Protein AF-A0A960TIZ9-F1 (afdb_monomer_lite)

Radius of gyration: 15.8 Å; chains: 1; bounding box: 36×42×39 Å

Foldseek 3Di:
DEALQLVVLLPDDPPDDDDPVSVLSNVVVVVCVVVLNDADEPVRLCVNLPPDPDPVVSVVSNVVCVVHDHDDQDPVLLVQLVVLQVQCVVVVQHDDSVVSSCLSSCQVVVPAYEHPDCSVVSSVVRGVHHHDDGPVNVVVVVVD

pLDDT: mean 90.02, std 13.07, range [37.28, 98.75]

Structure (mmCIF, N/CA/C/O backbone):
data_AF-A0A960TIZ9-F1
#
_entry.id   AF-A0A960TIZ9-F1
#
loop_
_atom_site.group_PDB
_atom_site.id
_atom_site.type_symbol
_atom_site.label_atom_id
_atom_site.label_alt_id
_atom_site.label_comp_id
_atom_site.label_asym_id
_atom_site.label_entity_id
_atom_site.label_seq_id
_atom_site.pdbx_PDB_ins_code
_atom_site.Cartn_x
_atom_site.Cartn_y
_atom_site.Cartn_z
_atom_site.occupancy
_atom_site.B_iso_or_equiv
_atom_site.auth_seq_id
_atom_site.auth_comp_id
_atom_site.auth_asym_id
_atom_site.auth_atom_id
_atom_site.pdbx_PDB_model_num
ATOM 1 N N . MET A 1 1 ? -8.134 1.032 -3.733 1.00 92.94 1 MET A N 1
ATOM 2 C CA . MET A 1 1 ? -7.344 0.087 -2.913 1.00 92.94 1 MET A CA 1
ATOM 3 C C . MET A 1 1 ? -6.488 0.869 -1.942 1.00 92.94 1 MET A C 1
ATOM 5 O O . MET A 1 1 ? -5.849 1.816 -2.373 1.00 92.94 1 MET A O 1
ATOM 9 N N . VAL A 1 2 ? -6.507 0.521 -0.657 1.00 93.06 2 VAL A N 1
ATOM 10 C CA . VAL A 1 2 ? -5.837 1.307 0.392 1.00 93.06 2 VAL A CA 1
ATOM 11 C C . VAL A 1 2 ? -4.532 0.635 0.808 1.00 93.06 2 VAL A C 1
ATOM 13 O O . VAL A 1 2 ? -4.557 -0.515 1.244 1.00 93.06 2 VAL A O 1
ATOM 16 N N . ASP A 1 3 ? -3.426 1.363 0.680 1.00 93.12 3 ASP A N 1
ATOM 17 C CA . ASP A 1 3 ? -2.067 0.942 1.034 1.00 93.12 3 ASP A CA 1
ATOM 18 C C . ASP A 1 3 ? -1.794 0.991 2.558 1.00 93.12 3 ASP A C 1
ATOM 20 O O . 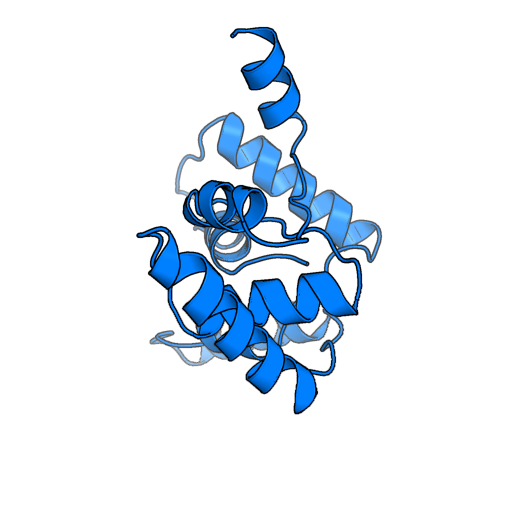ASP A 1 3 ? -2.483 1.689 3.313 1.00 93.12 3 ASP A O 1
ATOM 24 N N . THR A 1 4 ? -0.770 0.267 3.028 1.00 91.44 4 THR A N 1
ATOM 25 C CA . THR A 1 4 ? -0.369 0.196 4.442 1.00 91.44 4 THR A CA 1
ATOM 26 C C . THR A 1 4 ? -0.095 1.571 5.044 1.00 91.44 4 THR A C 1
ATOM 28 O O . THR A 1 4 ? -0.413 1.798 6.214 1.00 91.44 4 THR A O 1
ATOM 31 N N . SER A 1 5 ? 0.466 2.510 4.279 1.00 92.50 5 SER A N 1
ATOM 32 C CA . SER A 1 5 ? 0.798 3.849 4.782 1.00 92.50 5 SER A CA 1
ATOM 33 C C . SER A 1 5 ? -0.437 4.620 5.284 1.00 92.50 5 SER A C 1
ATOM 35 O O . SER A 1 5 ? -0.401 5.225 6.361 1.00 92.50 5 SER A O 1
ATOM 37 N N . VAL A 1 6 ? -1.564 4.530 4.570 1.00 93.44 6 VAL A N 1
ATOM 38 C CA . VAL A 1 6 ? -2.848 5.162 4.935 1.00 93.44 6 VAL A CA 1
ATOM 39 C C . VAL A 1 6 ? -3.498 4.459 6.131 1.00 93.44 6 VAL A C 1
ATOM 41 O O . VAL A 1 6 ? -3.999 5.115 7.053 1.00 93.44 6 VAL A O 1
ATOM 44 N N . TRP A 1 7 ? -3.448 3.125 6.166 1.00 92.25 7 TRP A N 1
ATOM 45 C CA . TRP A 1 7 ? -3.917 2.350 7.318 1.00 92.25 7 TRP A CA 1
ATOM 46 C C . TRP A 1 7 ? -3.119 2.672 8.579 1.00 92.25 7 TRP A C 1
ATOM 48 O O . TRP A 1 7 ? -3.702 2.929 9.631 1.00 92.25 7 TRP A O 1
ATOM 58 N N . SER A 1 8 ? -1.793 2.717 8.468 1.00 90.88 8 SER A N 1
ATOM 59 C CA . SER A 1 8 ? -0.887 3.028 9.573 1.00 90.88 8 SER A CA 1
ATOM 60 C C . SER A 1 8 ? -1.164 4.412 10.148 1.00 90.88 8 SER A C 1
ATOM 62 O O . SER A 1 8 ? -1.194 4.560 11.368 1.00 90.88 8 SER A O 1
ATOM 64 N N . LEU A 1 9 ? -1.437 5.407 9.293 1.00 91.00 9 LEU A N 1
ATOM 65 C CA . LEU A 1 9 ? -1.864 6.735 9.734 1.00 91.00 9 LEU A CA 1
ATOM 66 C C . LEU A 1 9 ? -3.158 6.663 10.558 1.00 91.00 9 LEU A C 1
ATOM 68 O O . LEU A 1 9 ? -3.235 7.221 11.651 1.00 91.00 9 LEU A O 1
ATOM 72 N N . SER A 1 10 ? -4.161 5.949 10.052 1.00 88.00 10 SER A N 1
ATOM 73 C CA . SER A 1 10 ? -5.493 5.876 10.666 1.00 88.00 10 SER A CA 1
ATOM 74 C C . SER A 1 10 ? -5.537 5.043 11.951 1.00 88.00 10 SER A C 1
ATOM 76 O O . SER A 1 10 ? -6.444 5.208 12.767 1.00 88.00 10 SER A O 1
ATOM 78 N N . LEU A 1 11 ? -4.555 4.159 12.145 1.00 86.12 11 LEU A N 1
ATOM 79 C CA . LEU A 1 11 ? -4.394 3.319 13.333 1.00 86.12 11 LEU A CA 1
ATOM 80 C C . LEU A 1 11 ? -3.518 3.960 14.423 1.00 86.12 11 LEU A C 1
ATOM 82 O O . LEU A 1 11 ? -3.347 3.354 15.488 1.00 86.12 11 LEU A O 1
ATOM 86 N N . ARG A 1 12 ? -2.975 5.167 14.193 1.00 83.88 12 ARG A N 1
ATOM 87 C CA . ARG A 1 12 ? -2.209 5.907 15.207 1.00 83.88 12 ARG A CA 1
ATOM 88 C C . ARG A 1 12 ? -3.030 6.139 16.472 1.00 83.88 12 ARG A C 1
ATOM 90 O O . ARG A 1 12 ? -4.262 6.191 16.468 1.00 83.88 12 ARG A O 1
ATOM 97 N N . ARG A 1 13 ? -2.327 6.246 17.600 1.00 74.81 13 ARG A N 1
ATOM 98 C CA . ARG A 1 13 ? -2.963 6.396 18.914 1.00 74.81 13 ARG A CA 1
ATOM 99 C C . ARG A 1 13 ? -3.689 7.733 18.996 1.00 74.81 13 ARG A C 1
ATOM 101 O O . ARG A 1 13 ? -3.170 8.751 18.568 1.00 74.81 13 ARG A O 1
ATOM 108 N N . THR A 1 14 ? -4.826 7.744 19.684 1.00 67.44 14 THR A N 1
ATOM 109 C CA . THR A 1 14 ? -5.686 8.924 19.874 1.00 67.44 14 THR A CA 1
ATOM 110 C C . THR A 1 14 ? -4.992 10.124 20.532 1.00 67.44 14 THR A C 1
ATOM 112 O O . THR A 1 14 ? -5.491 11.238 20.435 1.00 67.44 14 THR A O 1
ATOM 115 N N . ASN A 1 15 ? -3.859 9.908 21.207 1.00 67.44 15 ASN A N 1
ATOM 116 C CA . ASN A 1 15 ? -3.091 10.964 21.873 1.00 67.44 15 ASN A CA 1
ATOM 117 C C . ASN A 1 15 ? -2.015 11.591 20.969 1.00 67.44 15 ASN A C 1
ATOM 119 O O . ASN A 1 15 ? -1.393 12.577 21.364 1.00 67.44 15 ASN A O 1
ATOM 123 N N . GLU A 1 16 ? -1.757 11.022 19.791 1.00 78.62 16 GLU A N 1
ATOM 124 C CA . GLU A 1 16 ? -0.852 11.611 18.808 1.00 78.62 16 GLU A CA 1
ATOM 125 C C . GLU A 1 16 ? -1.604 12.694 18.033 1.00 78.62 16 GLU A C 1
ATOM 127 O O . GLU A 1 16 ? -2.649 12.437 17.439 1.00 78.62 16 GLU A O 1
ATOM 132 N N . LYS A 1 17 ? -1.084 13.926 18.065 1.00 83.06 17 LYS A N 1
ATOM 133 C CA . LYS A 1 17 ? -1.650 15.029 17.286 1.00 83.06 17 LYS A CA 1
ATOM 134 C C . LYS A 1 17 ? -1.331 14.806 15.815 1.00 83.06 17 LYS A C 1
ATOM 136 O O . LYS A 1 17 ? -0.172 14.899 15.417 1.00 83.06 17 LYS A O 1
ATOM 141 N N . LEU A 1 18 ? -2.365 14.534 15.039 1.00 84.94 18 LEU A N 1
ATOM 142 C CA . LEU A 1 18 ? -2.308 14.552 13.590 1.00 84.94 18 LEU A CA 1
ATOM 143 C C . LEU A 1 18 ? -2.336 16.010 13.091 1.00 84.94 18 LEU A C 1
ATOM 145 O O . LEU A 1 18 ? -2.834 16.929 13.750 1.00 84.94 18 LEU A O 1
ATOM 149 N N . SER A 1 19 ? -1.686 16.243 11.956 1.00 88.81 19 SER A N 1
ATOM 150 C CA . SER A 1 19 ? -1.777 17.507 11.229 1.00 88.81 19 SER A CA 1
ATOM 151 C C . SER A 1 19 ? -3.128 17.621 10.526 1.00 88.81 19 SER A C 1
ATOM 153 O O . SER A 1 19 ? -3.713 16.618 10.133 1.00 88.81 19 SER A O 1
ATOM 155 N N . ALA A 1 20 ? -3.571 18.846 10.228 1.00 87.62 20 ALA A N 1
ATOM 156 C CA . ALA A 1 20 ? -4.811 19.067 9.477 1.00 87.62 20 ALA A CA 1
ATOM 157 C C . ALA A 1 20 ? -4.879 18.255 8.166 1.00 87.62 20 ALA A C 1
ATOM 159 O O . ALA A 1 20 ? -5.940 17.769 7.791 1.00 87.62 20 ALA A O 1
ATOM 160 N N . SER A 1 21 ? -3.743 18.055 7.485 1.00 87.44 21 SER A N 1
ATOM 161 C CA . SER A 1 21 ? -3.692 17.202 6.295 1.00 87.44 21 SER A CA 1
ATOM 162 C C . SER A 1 21 ? -3.895 15.716 6.586 1.00 87.44 21 SER A C 1
ATOM 164 O O . SER A 1 21 ? -4.548 15.034 5.802 1.00 87.44 21 SER A O 1
ATOM 166 N N . GLU A 1 22 ? -3.341 15.217 7.690 1.00 90.00 22 GLU A N 1
ATOM 167 C CA . GLU A 1 22 ? -3.505 13.827 8.121 1.00 90.00 22 GLU A CA 1
ATOM 168 C C . GLU A 1 22 ? -4.935 13.555 8.606 1.00 90.00 22 GLU A C 1
ATOM 170 O O . GLU A 1 22 ? -5.485 12.503 8.289 1.00 90.00 22 GLU A O 1
ATOM 175 N N . GLU A 1 23 ? -5.571 14.513 9.291 1.00 90.19 23 GLU A N 1
ATOM 176 C CA . GLU A 1 23 ? -6.998 14.446 9.634 1.00 90.19 23 GLU A CA 1
ATOM 177 C C . GLU A 1 23 ? -7.879 14.273 8.397 1.00 90.19 23 GLU A C 1
ATOM 179 O O . GLU A 1 23 ? -8.781 13.439 8.399 1.00 90.19 23 GLU A O 1
ATOM 184 N N . MET A 1 24 ? -7.604 15.026 7.328 1.00 89.81 24 MET A N 1
ATOM 185 C CA . MET A 1 24 ? -8.363 14.918 6.079 1.00 89.81 24 MET A CA 1
ATOM 186 C C . MET A 1 24 ? -8.177 13.548 5.421 1.00 89.81 24 MET A C 1
ATOM 188 O O . MET A 1 24 ? -9.160 12.931 5.033 1.00 89.81 24 MET A O 1
ATOM 192 N N . ILE A 1 25 ? -6.944 13.031 5.355 1.00 92.62 25 ILE A N 1
ATOM 193 C CA . ILE A 1 25 ? -6.668 11.681 4.827 1.00 92.62 25 ILE A CA 1
ATOM 194 C C . ILE A 1 25 ? -7.429 10.619 5.629 1.00 92.62 25 ILE A C 1
ATOM 196 O O . ILE A 1 25 ? -7.993 9.685 5.061 1.00 92.62 25 ILE A O 1
ATOM 200 N N . ARG A 1 26 ? -7.448 10.756 6.958 1.00 92.38 26 ARG A N 1
ATOM 201 C CA . ARG A 1 26 ? -8.185 9.850 7.837 1.00 92.38 26 ARG A CA 1
ATOM 202 C C . ARG A 1 26 ? -9.696 9.952 7.612 1.00 92.38 26 ARG A C 1
ATOM 204 O O . ARG A 1 26 ? -10.356 8.917 7.616 1.00 92.38 26 ARG A O 1
ATOM 211 N N . SER A 1 27 ? -10.230 11.160 7.427 1.00 92.00 27 SER A N 1
ATOM 212 C CA . SER A 1 27 ? -11.649 11.374 7.111 1.00 92.00 27 SER A CA 1
ATOM 213 C C . SER A 1 27 ? -12.024 10.705 5.793 1.00 92.00 27 SER A C 1
ATOM 215 O O . SER A 1 27 ? -12.944 9.901 5.771 1.00 92.00 27 SER A O 1
ATOM 217 N N . GLU A 1 28 ? -11.236 10.929 4.742 1.00 94.19 28 GLU A N 1
ATOM 218 C CA . GLU A 1 28 ? -11.414 10.294 3.431 1.00 94.19 28 GLU A CA 1
ATOM 219 C C . GLU A 1 28 ? -11.414 8.768 3.523 1.00 94.19 28 GLU A C 1
ATOM 221 O O . GLU A 1 28 ? -12.266 8.095 2.947 1.00 94.19 28 GLU A O 1
ATOM 226 N N . LEU A 1 29 ? -10.491 8.190 4.301 1.00 93.81 29 LEU A N 1
ATOM 227 C CA . LEU A 1 29 ? -10.511 6.751 4.533 1.00 93.81 29 LEU A CA 1
ATOM 228 C C . LEU A 1 29 ? -11.815 6.313 5.212 1.00 93.81 29 LEU A C 1
ATOM 230 O O . LEU A 1 29 ? -12.395 5.313 4.802 1.00 93.81 29 LEU A O 1
ATOM 234 N N . ILE A 1 30 ? -12.269 7.025 6.247 1.00 92.94 30 ILE A N 1
ATOM 235 C CA . ILE A 1 30 ? -13.526 6.709 6.941 1.00 92.94 30 ILE A CA 1
ATOM 236 C C . ILE A 1 30 ? -14.704 6.753 5.963 1.00 92.94 30 ILE A C 1
ATOM 238 O O . ILE A 1 30 ? -15.508 5.821 5.967 1.00 92.94 30 ILE A O 1
ATOM 242 N N . ASP A 1 31 ? -14.766 7.761 5.098 1.00 94.12 31 ASP A N 1
ATOM 243 C CA . ASP A 1 31 ? -15.828 7.906 4.103 1.00 94.12 31 ASP A CA 1
ATOM 244 C C . ASP A 1 31 ? -15.797 6.751 3.088 1.00 94.12 31 ASP A C 1
ATOM 246 O O . ASP A 1 31 ? -16.825 6.127 2.816 1.00 94.12 31 ASP A O 1
ATOM 250 N N . LEU A 1 32 ? -14.616 6.366 2.594 1.00 93.38 32 LEU A N 1
ATOM 251 C CA . LEU A 1 32 ? -14.459 5.200 1.717 1.00 93.38 32 LEU A CA 1
ATOM 252 C C . LEU A 1 32 ? -14.867 3.889 2.406 1.00 93.38 32 LEU A C 1
ATOM 254 O O . LEU A 1 32 ? -15.450 3.012 1.765 1.00 93.38 32 LEU A O 1
ATOM 258 N N . ILE A 1 33 ? -14.567 3.734 3.701 1.00 92.88 33 ILE A N 1
ATOM 259 C CA . ILE A 1 33 ? -14.986 2.567 4.490 1.00 92.88 33 ILE A CA 1
ATOM 260 C C . ILE A 1 33 ?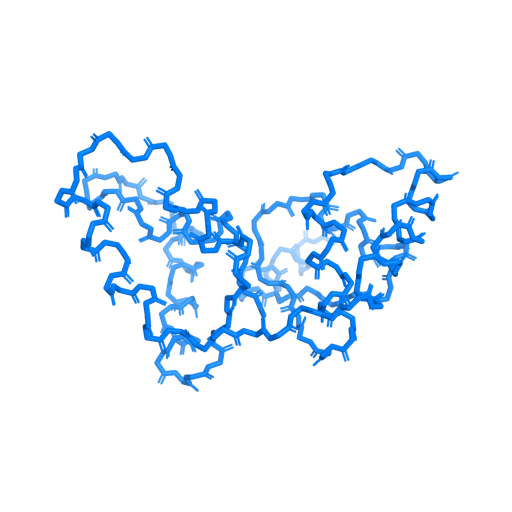 -16.514 2.534 4.605 1.00 92.88 33 ILE A C 1
ATOM 262 O O . ILE A 1 33 ? -17.117 1.496 4.349 1.00 92.88 33 ILE A O 1
ATOM 266 N N . GLN A 1 34 ? -17.144 3.657 4.960 1.00 93.38 34 GLN A N 1
ATOM 267 C CA . GLN A 1 34 ? -18.597 3.750 5.142 1.00 93.38 34 GLN A CA 1
ATOM 268 C C . GLN A 1 34 ? -19.376 3.496 3.848 1.00 93.38 34 GLN A C 1
ATOM 270 O O . GLN A 1 34 ? -20.467 2.932 3.891 1.00 93.38 34 GLN A O 1
ATOM 275 N N . ASN A 1 35 ? -18.798 3.860 2.702 1.00 93.00 35 ASN A N 1
ATOM 276 C CA . ASN A 1 35 ? -19.394 3.645 1.386 1.00 93.00 35 ASN A CA 1
ATOM 277 C C . ASN A 1 35 ? -19.034 2.285 0.752 1.00 93.00 35 ASN A C 1
ATOM 279 O O . ASN A 1 35 ? -19.362 2.054 -0.410 1.00 93.00 35 ASN A O 1
ATOM 283 N N . ASN A 1 36 ? -18.367 1.372 1.476 1.00 90.75 36 ASN A N 1
ATOM 284 C CA . ASN A 1 36 ? -17.875 0.083 0.957 1.00 90.75 36 ASN A CA 1
ATOM 285 C C . ASN A 1 36 ? -16.945 0.214 -0.272 1.00 90.75 36 ASN A C 1
ATOM 287 O O . ASN A 1 36 ? -16.891 -0.670 -1.126 1.00 90.75 36 ASN A O 1
ATOM 291 N N . GLN A 1 37 ? -16.199 1.316 -0.367 1.00 91.56 37 GLN A N 1
ATOM 292 C CA . GLN A 1 37 ? -15.250 1.600 -1.453 1.00 91.56 37 GLN A CA 1
ATOM 293 C C . GLN A 1 37 ? -13.789 1.341 -1.047 1.00 91.56 37 GLN A C 1
ATOM 295 O O . GLN A 1 37 ? -12.893 1.307 -1.895 1.00 91.56 37 GLN A O 1
ATOM 300 N N . ALA A 1 38 ? -13.531 1.126 0.245 1.00 92.38 38 ALA A N 1
ATOM 301 C CA . ALA A 1 38 ? -12.228 0.714 0.747 1.00 92.38 38 ALA A CA 1
ATOM 302 C C . ALA A 1 38 ? -12.023 -0.802 0.583 1.00 92.38 38 ALA A C 1
ATOM 304 O O . ALA A 1 38 ? -12.800 -1.616 1.078 1.00 92.38 38 ALA A O 1
ATOM 305 N N . VAL A 1 39 ? -10.922 -1.176 -0.069 1.00 92.44 39 VAL A N 1
ATOM 306 C CA . VAL A 1 39 ? -10.495 -2.569 -0.270 1.00 92.44 39 VAL A CA 1
ATOM 307 C C . VAL A 1 39 ? -9.050 -2.743 0.182 1.00 92.44 39 VAL A C 1
ATOM 309 O O . VAL A 1 39 ? -8.245 -1.810 0.054 1.00 92.44 39 VAL A O 1
ATOM 312 N N . ILE A 1 40 ? -8.727 -3.934 0.688 1.00 91.81 40 ILE A N 1
ATOM 313 C CA . ILE A 1 40 ? -7.408 -4.293 1.215 1.00 91.81 40 ILE A CA 1
ATOM 314 C C . ILE A 1 40 ? -6.905 -5.577 0.546 1.00 91.81 40 ILE A C 1
ATOM 316 O O . ILE A 1 40 ? -7.675 -6.503 0.303 1.00 91.81 40 ILE A O 1
ATOM 320 N N . LEU A 1 41 ? -5.605 -5.641 0.257 1.00 94.12 41 LEU A N 1
ATOM 321 C CA . LEU A 1 41 ? -4.967 -6.882 -0.181 1.00 94.12 41 LEU A CA 1
ATOM 322 C C . LEU A 1 41 ? -4.546 -7.727 1.015 1.00 94.12 41 LEU A C 1
ATOM 324 O O . LEU A 1 41 ? -4.146 -7.194 2.053 1.00 94.12 41 LEU A O 1
ATOM 328 N N . GLY A 1 42 ? -4.524 -9.047 0.829 1.00 93.88 42 GLY A N 1
ATOM 329 C CA . GLY A 1 42 ? -4.020 -9.978 1.839 1.00 93.88 42 GLY A CA 1
ATOM 330 C C . GLY A 1 42 ? -2.597 -9.642 2.304 1.00 93.88 42 GLY A C 1
ATOM 331 O O . GLY A 1 42 ? -2.321 -9.698 3.499 1.00 93.88 42 GLY A O 1
ATOM 332 N N . VAL A 1 43 ? -1.722 -9.191 1.395 1.00 93.56 43 VAL A N 1
ATOM 333 C CA . VAL A 1 43 ? -0.346 -8.772 1.728 1.00 93.56 43 VAL A CA 1
ATOM 334 C C . VAL A 1 43 ? -0.295 -7.521 2.614 1.00 93.56 43 VAL A C 1
ATOM 336 O O . VAL A 1 43 ? 0.478 -7.484 3.566 1.00 93.56 43 VAL A O 1
ATOM 339 N N . ILE A 1 44 ? -1.182 -6.546 2.389 1.00 93.94 44 ILE A N 1
ATOM 340 C CA . ILE A 1 44 ? -1.305 -5.332 3.219 1.00 93.94 44 ILE A CA 1
ATOM 341 C C . ILE A 1 44 ? -1.873 -5.702 4.594 1.00 93.94 44 ILE A C 1
ATOM 343 O O . ILE A 1 44 ? -1.378 -5.265 5.631 1.00 93.94 44 ILE A O 1
ATOM 347 N N . LYS A 1 45 ? -2.893 -6.571 4.624 1.00 93.62 45 LYS A N 1
ATOM 348 C CA . LYS A 1 45 ? -3.465 -7.106 5.868 1.00 93.62 45 LYS A CA 1
ATOM 349 C C . LYS A 1 45 ? -2.399 -7.847 6.687 1.00 93.62 45 LYS A C 1
ATOM 351 O O . LYS A 1 45 ? -2.326 -7.660 7.900 1.00 93.62 45 LYS A O 1
ATOM 356 N N . GLN A 1 46 ? -1.559 -8.651 6.034 1.00 94.31 46 GLN A N 1
ATOM 357 C CA . GLN A 1 46 ? -0.427 -9.329 6.663 1.00 94.31 46 GLN A CA 1
ATOM 358 C C . GLN A 1 46 ? 0.582 -8.327 7.233 1.00 94.31 46 GLN A C 1
ATOM 360 O O . GLN A 1 46 ? 0.987 -8.484 8.384 1.00 94.31 46 GLN A O 1
ATOM 365 N N . GLU A 1 47 ? 0.974 -7.305 6.471 1.00 94.19 47 GLU A N 1
ATOM 366 C CA . GLU A 1 47 ? 1.912 -6.270 6.922 1.00 94.19 47 GLU A CA 1
ATOM 367 C C . GLU A 1 47 ? 1.403 -5.545 8.176 1.00 94.19 47 GLU A C 1
ATOM 369 O O . GLU A 1 47 ? 2.110 -5.487 9.180 1.00 94.19 47 GLU A O 1
ATOM 374 N N . LEU A 1 48 ? 0.137 -5.111 8.176 1.00 93.81 48 LEU A N 1
ATOM 375 C CA . LEU A 1 48 ? -0.500 -4.447 9.322 1.00 93.81 48 LEU A CA 1
ATOM 376 C C . LEU A 1 48 ? -0.567 -5.317 10.580 1.00 93.81 48 LEU A C 1
ATOM 378 O O . LEU A 1 48 ? -0.512 -4.809 11.700 1.00 93.81 48 LEU A O 1
ATOM 382 N N . LEU A 1 49 ? -0.738 -6.627 10.407 1.00 94.88 49 LEU A N 1
ATOM 383 C CA . LEU A 1 49 ? -0.806 -7.586 11.509 1.00 94.88 49 LEU A CA 1
ATOM 384 C C . LEU A 1 49 ? 0.579 -8.054 11.977 1.00 94.88 49 LEU A C 1
ATOM 386 O O . LEU A 1 49 ? 0.697 -8.640 13.059 1.00 94.88 49 LEU A O 1
ATOM 390 N N . SER A 1 50 ? 1.621 -7.806 11.184 1.00 93.88 50 SER A N 1
ATOM 391 C CA . SER A 1 50 ? 2.991 -8.196 11.501 1.00 93.88 50 SER A CA 1
ATOM 392 C C . SER A 1 50 ? 3.607 -7.264 12.547 1.00 93.88 50 SER A C 1
ATOM 394 O O . SER A 1 50 ? 3.239 -6.103 12.687 1.00 93.88 50 SER A O 1
ATOM 396 N N . GLY A 1 51 ? 4.546 -7.782 13.342 1.00 90.81 51 GLY A N 1
ATOM 397 C CA . GLY A 1 51 ? 5.281 -6.983 14.334 1.00 90.81 51 GLY A CA 1
ATOM 398 C C . GLY A 1 51 ? 4.485 -6.582 15.585 1.00 90.81 51 GLY A C 1
ATOM 399 O O . GLY A 1 51 ? 5.045 -5.976 16.501 1.00 90.81 51 GLY A O 1
ATOM 400 N N . ILE A 1 52 ? 3.202 -6.947 15.687 1.00 92.38 52 ILE A N 1
ATOM 401 C CA . ILE A 1 52 ? 2.391 -6.667 16.876 1.00 92.38 52 ILE A CA 1
ATOM 402 C C . ILE A 1 52 ? 2.853 -7.542 18.046 1.00 92.38 52 ILE A C 1
ATOM 404 O O . ILE A 1 52 ? 2.659 -8.756 18.063 1.00 92.38 52 ILE A O 1
ATOM 408 N N . ARG A 1 53 ? 3.416 -6.903 19.079 1.00 93.38 53 ARG A N 1
ATOM 409 C CA . ARG A 1 53 ? 3.947 -7.587 20.271 1.00 93.38 53 ARG A CA 1
ATOM 410 C C . ARG A 1 53 ? 2.875 -8.292 21.103 1.00 93.38 53 ARG A C 1
ATOM 412 O O . ARG A 1 53 ? 3.134 -9.353 21.666 1.00 93.38 53 ARG A O 1
ATOM 419 N N . PHE A 1 54 ? 1.699 -7.682 21.253 1.00 95.12 54 PHE A N 1
ATOM 420 C CA . PHE A 1 54 ? 0.676 -8.163 22.180 1.00 95.12 54 PHE A CA 1
ATOM 421 C C . PHE A 1 54 ? -0.475 -8.854 21.447 1.00 95.12 54 PHE A C 1
ATOM 423 O O . PHE A 1 54 ? -1.162 -8.253 20.621 1.00 95.12 54 PHE A O 1
ATOM 430 N N . ARG A 1 55 ? -0.750 -10.110 21.817 1.00 94.94 55 ARG A N 1
ATOM 431 C CA . ARG A 1 55 ? -1.784 -10.946 21.180 1.00 94.94 55 ARG A CA 1
ATOM 432 C C . ARG A 1 55 ? -3.183 -10.319 21.200 1.00 94.94 55 ARG A C 1
ATOM 434 O O . ARG A 1 55 ? -3.939 -10.482 20.249 1.00 94.94 55 ARG A O 1
ATOM 441 N N . ASN A 1 56 ? -3.530 -9.583 22.255 1.00 95.88 56 ASN A N 1
ATOM 442 C CA . ASN A 1 56 ? -4.817 -8.889 22.349 1.00 95.88 56 ASN A CA 1
ATOM 443 C C . ASN A 1 56 ? -4.948 -7.739 21.331 1.00 95.88 56 ASN A C 1
ATOM 445 O O . ASN A 1 56 ? -6.037 -7.514 20.813 1.00 95.88 56 ASN A O 1
ATOM 449 N N . GLN A 1 57 ? -3.862 -7.022 21.029 1.00 93.19 57 GLN A N 1
ATOM 450 C CA . GLN A 1 57 ? -3.836 -5.983 19.998 1.00 93.19 57 GLN A CA 1
ATOM 451 C C . GLN A 1 57 ? -3.943 -6.606 18.606 1.00 93.19 57 GLN A C 1
ATOM 453 O O . GLN A 1 57 ? -4.732 -6.128 17.796 1.00 93.19 57 GLN A O 1
ATOM 458 N N . PHE A 1 58 ? -3.229 -7.713 18.374 1.00 95.81 58 PHE A N 1
ATOM 459 C CA . PHE A 1 58 ? -3.315 -8.478 17.129 1.00 95.81 58 PHE A CA 1
ATOM 460 C C . PHE A 1 58 ? -4.753 -8.924 16.858 1.00 95.81 58 PHE A C 1
ATOM 462 O O . PHE A 1 58 ? -5.289 -8.661 15.788 1.00 95.81 58 PHE A O 1
ATOM 469 N N . GLN A 1 59 ? -5.401 -9.544 17.848 1.00 97.00 59 GLN A N 1
ATOM 470 C CA . GLN A 1 59 ? -6.756 -10.068 17.689 1.00 97.00 59 GLN A CA 1
ATOM 471 C C . GLN A 1 59 ? -7.767 -8.947 17.407 1.00 97.00 59 GLN A C 1
ATOM 473 O O . GLN A 1 59 ? -8.553 -9.057 16.471 1.00 97.00 59 GLN A O 1
ATOM 478 N N . LYS A 1 60 ? -7.677 -7.828 18.140 1.00 94.56 60 LYS A N 1
ATOM 479 C CA . LYS A 1 60 ? -8.527 -6.651 17.906 1.00 94.56 60 LYS A CA 1
ATOM 480 C C . LYS A 1 60 ? -8.344 -6.059 16.510 1.00 94.56 60 LYS A C 1
ATOM 482 O O . LYS A 1 60 ? -9.322 -5.643 15.899 1.00 94.56 60 LYS A O 1
ATOM 487 N N . LEU A 1 61 ? -7.108 -5.970 16.012 1.00 93.94 61 LEU A N 1
ATOM 488 C CA . LEU A 1 61 ? -6.865 -5.455 14.664 1.00 93.94 61 LEU A CA 1
ATOM 489 C C . LEU A 1 61 ? -7.351 -6.445 13.602 1.00 93.94 61 LEU A C 1
ATOM 491 O O . LEU A 1 61 ? -8.018 -6.033 12.661 1.00 93.94 61 LEU A O 1
ATOM 495 N N . LYS A 1 62 ? -7.093 -7.743 13.785 1.00 95.31 62 LYS A N 1
ATOM 496 C CA . LYS A 1 62 ? -7.566 -8.804 12.889 1.00 95.31 62 LYS A CA 1
ATOM 497 C C . LYS A 1 62 ? -9.087 -8.771 12.724 1.00 95.31 62 LYS A C 1
ATOM 499 O O . LYS A 1 62 ? -9.563 -8.829 11.597 1.00 95.31 62 LYS A O 1
ATOM 504 N N . GLU A 1 63 ? -9.829 -8.631 13.821 1.00 94.94 63 GLU A N 1
ATOM 505 C CA . GLU A 1 63 ? -11.296 -8.512 13.810 1.00 94.94 63 GLU A CA 1
ATOM 506 C C . GLU A 1 63 ? -11.780 -7.251 13.085 1.00 94.94 63 GLU A C 1
ATOM 508 O O . GLU A 1 63 ? -12.761 -7.289 12.353 1.00 94.94 63 GLU A O 1
ATOM 513 N N . LYS A 1 64 ? -11.078 -6.122 13.228 1.00 91.81 64 LYS A N 1
ATOM 514 C CA . LYS A 1 64 ? -11.403 -4.912 12.457 1.00 91.81 64 LYS A CA 1
ATOM 515 C C . LYS A 1 64 ? -11.119 -5.089 10.968 1.00 91.81 64 LYS A C 1
ATOM 517 O O . LYS A 1 64 ? -11.890 -4.622 10.138 1.00 91.81 64 LYS A O 1
ATOM 522 N N . LEU A 1 65 ? -10.020 -5.758 10.625 1.00 92.06 65 LEU A N 1
ATOM 523 C CA . LEU A 1 65 ? -9.619 -5.958 9.235 1.00 92.06 65 LEU A CA 1
ATOM 524 C C . LEU A 1 65 ? -10.444 -7.038 8.517 1.00 92.06 65 LEU A C 1
ATOM 526 O O . LEU A 1 65 ? -10.449 -7.065 7.289 1.00 92.06 65 LEU A O 1
ATOM 530 N N . SER A 1 66 ? -11.152 -7.914 9.241 1.00 90.75 66 SER A N 1
ATOM 531 C CA . SER A 1 66 ? -12.012 -8.940 8.630 1.00 90.75 66 SER A CA 1
ATOM 532 C C . SER A 1 66 ? -13.284 -8.390 7.985 1.00 90.75 66 SER A C 1
ATOM 534 O O . SER A 1 66 ? -13.927 -9.116 7.239 1.00 90.75 66 SER A O 1
ATOM 536 N N . PHE A 1 67 ? -13.645 -7.130 8.246 1.00 89.44 67 PHE A N 1
ATOM 537 C CA . PHE A 1 67 ? -14.774 -6.477 7.574 1.00 89.44 67 PHE A CA 1
ATOM 538 C C . PHE A 1 67 ? -14.450 -6.036 6.142 1.00 89.44 67 PHE A C 1
ATOM 540 O O . PHE A 1 67 ? -15.367 -5.756 5.376 1.00 89.44 67 PHE A O 1
ATOM 547 N N . PHE A 1 68 ? -13.168 -5.981 5.768 1.00 88.50 68 PHE A N 1
ATOM 548 C CA . PHE A 1 68 ? -12.764 -5.635 4.410 1.00 88.50 68 PHE A CA 1
ATOM 549 C C . PHE A 1 68 ? -12.716 -6.879 3.526 1.00 88.50 68 PHE A C 1
ATOM 551 O O . PHE A 1 68 ? -12.145 -7.891 3.955 1.00 88.50 68 PHE A O 1
ATOM 558 N N . PRO A 1 69 ? -13.249 -6.801 2.293 1.00 78.31 69 PRO A N 1
ATOM 559 C CA . PRO A 1 69 ? -13.167 -7.904 1.351 1.00 78.31 69 PRO A CA 1
ATOM 560 C C . PRO A 1 69 ? -11.700 -8.209 1.040 1.00 78.31 69 PRO A C 1
ATOM 562 O O . PRO A 1 69 ? -10.908 -7.298 0.788 1.00 78.31 69 PRO A O 1
ATOM 565 N N . ASP A 1 70 ? -11.352 -9.494 1.057 1.00 76.44 70 ASP A N 1
ATOM 566 C CA . ASP A 1 70 ? -10.066 -9.964 0.560 1.00 76.44 70 ASP A CA 1
ATOM 567 C C . ASP A 1 70 ? -10.129 -10.008 -0.966 1.00 76.44 70 ASP A C 1
ATOM 569 O O . ASP A 1 70 ? -10.823 -10.842 -1.548 1.00 76.44 70 ASP A O 1
ATOM 573 N N . LEU A 1 71 ? -9.430 -9.077 -1.616 1.00 88.44 71 LEU A N 1
ATOM 574 C CA . LEU A 1 71 ? -9.259 -9.131 -3.062 1.00 88.44 71 LEU A CA 1
ATOM 575 C C . LEU A 1 71 ? -8.345 -10.302 -3.424 1.00 88.44 71 LEU A C 1
ATOM 577 O O . LEU A 1 71 ? -7.258 -10.458 -2.861 1.00 88.44 71 LEU A O 1
ATOM 581 N N . GLU A 1 72 ? -8.788 -11.101 -4.389 1.00 91.00 72 GLU A N 1
ATOM 582 C CA . GLU A 1 72 ? -8.017 -12.222 -4.905 1.00 91.00 72 GLU A CA 1
ATOM 583 C C . GLU A 1 72 ? -6.780 -11.718 -5.659 1.00 91.00 72 GLU A C 1
ATOM 585 O O . GLU A 1 72 ? -6.884 -10.868 -6.550 1.00 91.00 72 GLU A O 1
ATOM 590 N N . ILE A 1 73 ? -5.617 -12.257 -5.291 1.00 95.56 73 ILE A N 1
ATOM 591 C CA . ILE A 1 73 ? -4.347 -12.048 -5.987 1.00 95.56 73 ILE A CA 1
ATOM 592 C C . ILE A 1 73 ? -4.101 -13.285 -6.843 1.00 95.56 73 ILE A C 1
ATOM 594 O O . ILE A 1 73 ? -4.028 -14.397 -6.318 1.00 95.56 73 ILE A O 1
ATOM 598 N N . LEU A 1 74 ? -3.987 -13.085 -8.149 1.00 97.25 74 LEU A N 1
ATOM 599 C CA . LEU A 1 74 ? -3.823 -14.153 -9.126 1.00 97.25 74 LEU A CA 1
ATOM 600 C C . LEU A 1 74 ? -2.344 -14.384 -9.449 1.00 97.25 74 LEU A C 1
ATOM 602 O O . LEU A 1 74 ? -1.494 -13.536 -9.174 1.00 97.25 74 LEU A O 1
ATOM 606 N N . SER A 1 75 ? -2.026 -15.522 -10.071 1.00 97.81 75 SER A N 1
ATOM 607 C CA . SER A 1 75 ? -0.652 -15.814 -10.511 1.00 97.81 75 SER A CA 1
ATOM 608 C C . SER A 1 75 ? -0.141 -14.749 -11.487 1.00 97.81 75 SER A C 1
ATOM 610 O O . SER A 1 75 ? 1.000 -14.299 -11.374 1.00 97.81 75 SER A O 1
ATOM 612 N N . GLU A 1 76 ? -1.008 -14.280 -12.389 1.00 98.19 76 GLU A N 1
ATOM 613 C CA . GLU A 1 76 ? -0.680 -13.249 -13.374 1.00 98.19 76 GLU A CA 1
ATOM 614 C C . GLU A 1 76 ? -0.329 -11.910 -12.713 1.00 98.19 76 GLU A C 1
ATOM 616 O O . GLU A 1 76 ? 0.439 -11.129 -13.279 1.00 98.19 76 GLU A O 1
ATOM 621 N N . ASP A 1 77 ? -0.832 -11.638 -11.501 1.00 98.44 77 ASP A N 1
ATOM 622 C CA . ASP A 1 77 ? -0.487 -10.411 -10.785 1.00 98.44 77 ASP A CA 1
ATOM 623 C C . ASP A 1 77 ? 0.986 -10.399 -10.374 1.00 98.44 77 ASP A C 1
ATOM 625 O O . ASP A 1 77 ? 1.619 -9.342 -10.415 1.00 98.44 77 ASP A O 1
ATOM 629 N N . PHE A 1 78 ? 1.554 -11.552 -10.013 1.00 98.56 78 PHE A N 1
ATOM 630 C CA . PHE A 1 78 ? 2.967 -11.662 -9.647 1.00 98.56 78 PHE A CA 1
ATOM 631 C C . PHE A 1 78 ? 3.883 -11.499 -10.863 1.00 98.56 78 PHE A C 1
ATOM 633 O O . PHE A 1 78 ? 4.898 -10.806 -10.787 1.00 98.56 78 PHE A O 1
ATOM 640 N N . GLU A 1 79 ? 3.511 -12.090 -11.997 1.00 98.69 79 GLU A N 1
ATOM 641 C CA . GLU A 1 79 ? 4.247 -11.948 -13.258 1.00 98.69 79 GLU A CA 1
ATOM 642 C C . GLU A 1 79 ? 4.210 -10.496 -13.747 1.00 98.69 79 GLU A C 1
ATOM 644 O O . GLU A 1 79 ? 5.249 -9.892 -14.026 1.00 98.69 79 GLU A O 1
ATOM 649 N N . LYS A 1 80 ? 3.021 -9.882 -13.738 1.00 98.75 80 LYS A N 1
ATOM 650 C CA . LYS A 1 80 ? 2.840 -8.473 -14.092 1.00 98.75 80 LYS A CA 1
ATOM 651 C C . LYS A 1 80 ? 3.572 -7.535 -13.125 1.00 98.75 80 LYS A C 1
ATOM 653 O O . LYS A 1 80 ? 4.149 -6.542 -13.565 1.00 98.75 80 LYS A O 1
ATOM 658 N N . ALA A 1 81 ? 3.633 -7.861 -11.833 1.00 98.62 81 ALA A N 1
ATOM 659 C CA . ALA A 1 81 ? 4.441 -7.118 -10.866 1.00 98.62 81 ALA A CA 1
ATOM 660 C C . ALA A 1 81 ? 5.939 -7.168 -11.210 1.00 98.62 81 ALA A C 1
ATOM 662 O O . ALA A 1 81 ? 6.625 -6.148 -11.121 1.00 98.62 81 ALA A O 1
ATOM 663 N N . ALA A 1 82 ? 6.454 -8.317 -11.660 1.00 98.62 82 ALA A N 1
ATOM 664 C CA . ALA A 1 82 ? 7.838 -8.430 -12.121 1.00 98.62 82 ALA A CA 1
ATOM 665 C C . ALA A 1 82 ? 8.094 -7.602 -13.397 1.00 98.62 82 ALA A C 1
ATOM 667 O O . ALA A 1 82 ? 9.120 -6.924 -13.501 1.00 98.62 82 ALA A O 1
ATOM 668 N N . GLU A 1 83 ? 7.152 -7.583 -14.346 1.00 98.62 83 GLU A N 1
ATOM 669 C CA . GLU A 1 83 ? 7.223 -6.706 -15.525 1.00 98.62 83 GLU A CA 1
ATOM 670 C C . GLU A 1 83 ? 7.248 -5.219 -15.141 1.00 98.62 83 GLU A C 1
ATOM 672 O O . GLU A 1 83 ? 8.045 -4.440 -15.678 1.00 98.62 83 GLU A O 1
ATOM 677 N N . PHE A 1 84 ? 6.402 -4.821 -14.189 1.00 98.69 84 PHE A N 1
ATOM 678 C CA . PHE A 1 84 ? 6.348 -3.460 -13.663 1.00 98.69 84 PHE A CA 1
ATOM 679 C C . PHE A 1 84 ? 7.652 -3.072 -12.961 1.00 98.69 84 PHE A C 1
ATOM 681 O O . PHE A 1 84 ? 8.205 -2.009 -13.259 1.00 98.69 84 PHE A O 1
ATOM 688 N N . TYR A 1 85 ? 8.201 -3.957 -12.124 1.00 98.44 85 TYR A N 1
ATOM 689 C CA . TYR A 1 85 ? 9.511 -3.772 -11.497 1.00 98.44 85 TYR A CA 1
ATOM 690 C C . TYR A 1 85 ? 10.602 -3.527 -12.547 1.00 98.44 85 TYR A C 1
ATOM 692 O O . TYR A 1 85 ? 11.346 -2.549 -12.456 1.00 98.44 85 TYR A O 1
ATOM 700 N N . ASN A 1 86 ? 10.676 -4.376 -13.576 1.00 98.38 86 ASN A N 1
ATOM 701 C CA . ASN A 1 86 ? 11.681 -4.261 -14.635 1.00 98.38 86 ASN A CA 1
ATOM 702 C C . ASN A 1 86 ? 11.533 -2.951 -15.421 1.00 98.38 86 ASN A C 1
ATOM 704 O O . ASN A 1 86 ? 12.527 -2.271 -15.688 1.00 98.38 86 ASN A O 1
ATOM 708 N N . SER A 1 87 ? 10.295 -2.560 -15.733 1.00 98.31 87 SER A N 1
ATOM 709 C CA . SER A 1 87 ? 9.979 -1.315 -16.442 1.00 98.31 87 SER A CA 1
ATOM 710 C C . SER A 1 87 ? 10.388 -0.072 -15.647 1.00 98.31 87 SER A C 1
ATOM 712 O O . SER A 1 87 ? 10.965 0.866 -16.205 1.00 98.31 87 SER A O 1
ATOM 714 N N . CYS A 1 88 ? 10.131 -0.061 -14.337 1.00 98.19 88 CYS A N 1
ATOM 715 C CA . CYS A 1 88 ? 10.568 1.011 -13.447 1.00 98.19 88 CYS A CA 1
ATOM 716 C C . CYS A 1 88 ? 12.090 1.035 -13.294 1.00 98.19 88 CYS A C 1
ATOM 718 O O . CYS A 1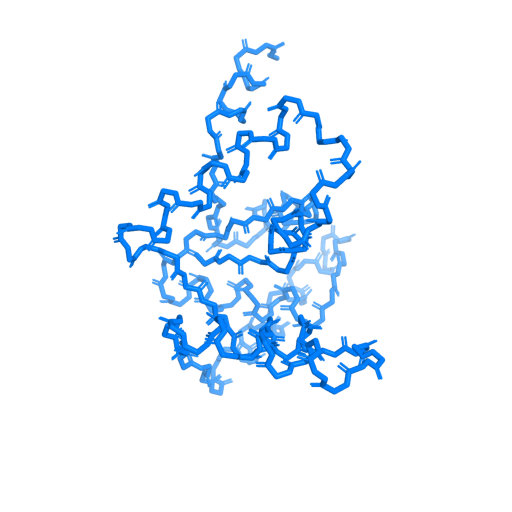 88 ? 12.706 2.095 -13.445 1.00 98.19 88 CYS A O 1
ATOM 720 N N . LYS A 1 89 ? 12.715 -0.127 -13.086 1.00 97.75 89 LYS A N 1
ATOM 721 C CA . LYS A 1 89 ? 14.163 -0.237 -12.894 1.00 97.75 89 LYS A CA 1
ATOM 722 C C . LYS A 1 89 ? 14.953 0.210 -14.118 1.00 97.75 89 LYS A C 1
ATOM 724 O O . LYS A 1 89 ? 15.954 0.906 -13.962 1.00 97.75 89 LYS A O 1
ATOM 729 N N . ALA A 1 90 ? 14.473 -0.094 -15.324 1.00 97.94 90 ALA A N 1
ATOM 730 C CA . ALA A 1 90 ? 15.061 0.394 -16.574 1.00 97.94 90 ALA A CA 1
ATOM 731 C C . ALA A 1 90 ? 15.083 1.933 -16.674 1.00 97.94 90 ALA A C 1
ATOM 733 O O . ALA A 1 90 ? 15.908 2.496 -17.389 1.00 97.94 90 ALA A O 1
ATOM 734 N N . LYS A 1 91 ? 14.205 2.622 -15.936 1.00 97.62 91 LYS A N 1
ATOM 735 C CA . LYS A 1 91 ? 14.134 4.088 -15.845 1.00 97.62 91 LYS A CA 1
ATOM 736 C C . LYS A 1 91 ? 14.740 4.642 -14.547 1.00 97.62 91 LYS A C 1
ATOM 738 O O . LYS A 1 91 ? 14.518 5.804 -14.220 1.00 97.62 91 LYS A O 1
ATOM 743 N N . GLY A 1 92 ? 15.486 3.824 -13.800 1.00 97.25 92 GLY A N 1
ATOM 744 C CA . GLY A 1 92 ? 16.139 4.223 -12.550 1.00 97.25 92 GLY A CA 1
ATOM 745 C C . GLY A 1 92 ? 15.200 4.366 -11.348 1.00 97.25 92 GLY A C 1
ATOM 746 O O . GLY A 1 92 ? 15.609 4.923 -10.334 1.00 97.25 92 GLY A O 1
ATOM 747 N N . VAL A 1 93 ? 13.959 3.876 -11.438 1.00 97.50 93 VAL A N 1
ATOM 748 C CA . VAL A 1 93 ? 12.985 3.885 -10.337 1.00 97.50 93 VAL A CA 1
ATOM 749 C C . VAL A 1 93 ? 12.953 2.504 -9.684 1.00 97.50 93 VAL A C 1
ATOM 751 O O . VAL A 1 93 ? 12.736 1.498 -10.356 1.00 97.50 93 VAL A O 1
ATOM 754 N N . THR A 1 94 ? 13.168 2.446 -8.372 1.00 94.12 94 THR A N 1
ATOM 755 C CA . THR A 1 94 ? 13.156 1.202 -7.587 1.00 94.12 94 THR A CA 1
ATOM 756 C C . THR A 1 94 ? 11.991 1.177 -6.601 1.00 94.12 94 THR A C 1
ATOM 758 O O . THR A 1 94 ? 11.452 2.221 -6.250 1.00 94.12 94 THR A O 1
ATOM 761 N N . GLY A 1 95 ? 11.617 -0.018 -6.153 1.00 95.00 95 GLY A N 1
ATOM 762 C CA . GLY A 1 95 ? 10.532 -0.260 -5.202 1.00 95.00 95 GLY A CA 1
ATOM 763 C C . GLY A 1 95 ? 10.602 -1.677 -4.646 1.00 95.00 95 GLY A C 1
ATOM 764 O O . GLY A 1 95 ? 11.430 -2.481 -5.097 1.00 95.00 95 GLY A O 1
ATOM 765 N N . THR A 1 96 ? 9.755 -1.985 -3.672 1.00 95.44 96 THR A N 1
ATOM 766 C CA . THR A 1 96 ? 9.646 -3.324 -3.088 1.00 95.44 96 THR A CA 1
ATOM 767 C C . THR A 1 96 ? 8.784 -4.243 -3.956 1.00 95.44 96 THR A C 1
ATOM 769 O O . THR A 1 96 ? 7.983 -3.795 -4.776 1.00 95.44 96 THR A O 1
ATOM 772 N N . SER A 1 97 ? 8.911 -5.560 -3.768 1.00 94.62 97 SER A N 1
ATOM 773 C CA . SER A 1 97 ? 8.043 -6.527 -4.456 1.00 94.62 97 SER A CA 1
ATOM 774 C C . SER A 1 97 ? 6.562 -6.332 -4.115 1.00 94.62 97 SER A C 1
ATOM 776 O O . SER A 1 97 ? 5.707 -6.604 -4.954 1.00 94.62 97 SER A O 1
ATOM 778 N N . ILE A 1 98 ? 6.257 -5.854 -2.902 1.00 94.88 98 ILE A N 1
ATOM 779 C CA . ILE A 1 98 ? 4.884 -5.574 -2.468 1.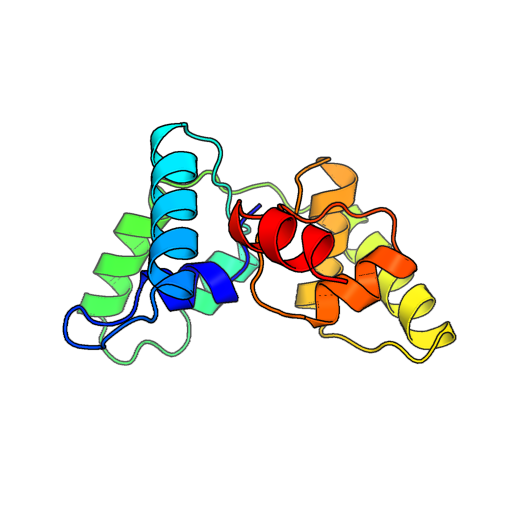00 94.88 98 ILE A CA 1
ATOM 780 C C . ILE A 1 98 ? 4.344 -4.351 -3.213 1.00 94.88 98 ILE A C 1
ATOM 782 O O . ILE A 1 98 ? 3.232 -4.426 -3.726 1.00 94.88 98 ILE A O 1
ATOM 786 N N . ASP A 1 99 ? 5.135 -3.287 -3.378 1.00 96.69 99 ASP A N 1
ATOM 787 C CA . ASP A 1 99 ? 4.709 -2.088 -4.118 1.00 96.69 99 ASP A CA 1
ATOM 788 C C . ASP A 1 99 ? 4.289 -2.430 -5.549 1.00 96.69 99 ASP A C 1
ATOM 790 O O . ASP A 1 99 ? 3.233 -2.007 -6.025 1.00 96.69 99 ASP A O 1
ATOM 794 N N . PHE A 1 100 ? 5.086 -3.251 -6.238 1.00 98.00 100 PHE A N 1
ATOM 795 C CA . PHE A 1 100 ? 4.764 -3.664 -7.601 1.00 98.00 100 PHE A CA 1
ATOM 796 C C . PHE A 1 100 ? 3.611 -4.666 -7.666 1.00 98.00 100 PHE A C 1
ATOM 798 O O . PHE A 1 100 ? 2.867 -4.652 -8.648 1.00 98.00 100 PHE A O 1
ATOM 805 N N . LEU A 1 101 ? 3.402 -5.477 -6.624 1.00 97.94 101 LEU A N 1
ATOM 806 C CA . LEU A 1 101 ? 2.210 -6.317 -6.508 1.00 97.94 101 LEU A CA 1
ATOM 807 C C . LEU A 1 101 ? 0.946 -5.469 -6.321 1.00 97.94 101 LEU A C 1
ATOM 809 O O . LEU A 1 101 ? -0.053 -5.710 -6.994 1.00 97.94 101 LEU A O 1
ATOM 813 N N . ILE A 1 102 ? 1.004 -4.428 -5.485 1.00 97.06 102 ILE A N 1
ATOM 814 C CA . ILE A 1 102 ? -0.067 -3.434 -5.346 1.00 97.06 102 ILE A CA 1
ATOM 815 C C . ILE A 1 102 ? -0.329 -2.776 -6.708 1.00 97.06 102 ILE A C 1
ATOM 817 O O . ILE A 1 102 ? -1.469 -2.740 -7.162 1.00 97.06 102 ILE A O 1
ATOM 821 N N . CYS A 1 103 ? 0.707 -2.309 -7.410 1.00 98.00 103 CYS A N 1
ATOM 822 C CA . CYS A 1 103 ? 0.550 -1.710 -8.740 1.00 98.00 103 CYS A CA 1
ATOM 823 C C . CYS A 1 103 ? -0.119 -2.671 -9.736 1.00 98.00 103 CYS A C 1
ATOM 825 O O . CYS A 1 103 ? -1.006 -2.269 -10.486 1.00 98.00 103 CYS A O 1
ATOM 827 N N . SER A 1 104 ? 0.291 -3.937 -9.730 1.00 98.38 104 SER A N 1
ATOM 828 C CA . SER A 1 104 ? -0.237 -4.983 -10.603 1.00 98.38 104 SER A CA 1
ATOM 829 C C . SER A 1 104 ? -1.728 -5.246 -10.367 1.00 98.38 104 SER A C 1
ATOM 831 O O . SER A 1 104 ? -2.535 -5.133 -11.293 1.00 98.38 104 SER A O 1
ATOM 833 N N . VAL A 1 105 ? -2.125 -5.468 -9.110 1.00 97.69 105 VAL A N 1
ATOM 834 C CA . VAL A 1 105 ? -3.531 -5.713 -8.757 1.00 97.69 105 VAL A CA 1
ATOM 835 C C . VAL A 1 105 ? -4.390 -4.464 -8.988 1.00 97.69 105 VAL A C 1
ATOM 837 O O . VAL A 1 105 ? -5.505 -4.567 -9.501 1.00 97.69 105 VAL A O 1
ATOM 840 N N . SER A 1 106 ? -3.863 -3.273 -8.668 1.00 96.81 106 SER A N 1
ATOM 841 C CA . SER A 1 106 ? -4.494 -1.980 -8.977 1.00 96.81 106 SER A CA 1
ATOM 842 C C . SER A 1 106 ? -4.810 -1.862 -10.464 1.00 96.81 106 SER A C 1
ATOM 844 O O . SER A 1 106 ? -5.937 -1.522 -10.827 1.00 96.81 106 SER A O 1
ATOM 846 N N . HIS A 1 107 ? -3.835 -2.195 -11.310 1.00 98.00 107 HIS A N 1
ATOM 847 C CA . HIS A 1 107 ? -3.979 -2.165 -12.755 1.00 98.00 107 HIS A CA 1
ATOM 848 C C . HIS A 1 107 ? -5.016 -3.182 -13.245 1.00 98.00 107 HIS A C 1
ATOM 850 O O . HIS A 1 107 ? -5.920 -2.816 -13.989 1.00 98.00 107 HIS A O 1
ATOM 856 N N . ARG A 1 108 ? -4.947 -4.446 -12.810 1.00 97.81 108 ARG A N 1
ATOM 857 C CA . ARG A 1 108 ? -5.893 -5.481 -13.257 1.00 97.81 108 ARG A CA 1
ATOM 858 C C . ARG A 1 108 ? -7.335 -5.151 -12.877 1.00 97.81 108 ARG A C 1
ATOM 860 O O . ARG A 1 108 ? -8.234 -5.298 -13.700 1.00 97.81 108 ARG A O 1
ATOM 867 N N . LEU A 1 109 ? -7.555 -4.717 -11.638 1.00 95.81 109 LEU A N 1
ATOM 868 C CA . LEU A 1 109 ? -8.895 -4.473 -11.106 1.00 95.81 109 LEU A CA 1
ATOM 869 C C . LEU A 1 109 ? -9.393 -3.037 -11.324 1.00 95.81 109 LEU A C 1
ATOM 871 O O . LEU A 1 109 ? -10.513 -2.731 -10.928 1.00 95.81 109 LEU A O 1
ATOM 875 N N . GLN A 1 110 ? -8.585 -2.162 -11.933 1.00 95.69 110 G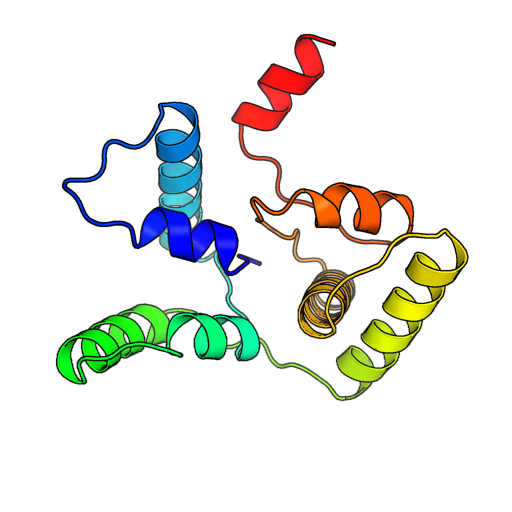LN A N 1
ATOM 876 C CA . GLN A 1 110 ? -8.909 -0.745 -12.152 1.00 95.69 110 GLN A CA 1
ATOM 877 C C . GLN A 1 110 ? -9.255 -0.003 -10.846 1.00 95.69 110 GLN A C 1
ATOM 879 O O . GLN A 1 110 ? -10.117 0.872 -10.810 1.00 95.69 110 GLN A O 1
ATOM 884 N N . TYR A 1 111 ? -8.581 -0.359 -9.748 1.00 94.56 111 TYR A N 1
ATOM 885 C CA . TYR A 1 111 ? -8.723 0.340 -8.471 1.00 94.56 111 TYR A CA 1
ATOM 886 C C . TYR A 1 111 ? -7.596 1.353 -8.304 1.00 94.56 111 TYR A C 1
ATOM 888 O O . TYR A 1 111 ? -6.441 0.930 -8.193 1.00 94.56 111 TYR A O 1
ATOM 896 N N . PRO A 1 112 ? -7.893 2.653 -8.141 1.00 96.50 112 PRO A N 1
ATOM 897 C CA . PRO A 1 112 ? -6.883 3.629 -7.762 1.00 96.50 112 PRO A CA 1
ATOM 898 C C . PRO A 1 112 ? -6.219 3.257 -6.429 1.00 96.50 112 PRO A C 1
ATOM 900 O O . PRO A 1 112 ? -6.885 2.775 -5.500 1.00 96.50 112 PRO A O 1
ATOM 903 N N . VAL A 1 113 ? -4.908 3.476 -6.320 1.00 96.75 113 VAL A N 1
ATOM 904 C CA . VAL A 1 113 ? -4.154 3.258 -5.079 1.00 96.75 113 VAL A CA 1
ATOM 905 C C . VAL A 1 113 ? -4.271 4.495 -4.194 1.00 96.75 113 VAL A C 1
ATOM 907 O O . VAL A 1 113 ? -3.878 5.590 -4.591 1.00 96.75 113 VAL A O 1
ATOM 910 N N . PHE A 1 114 ? -4.801 4.330 -2.985 1.00 96.00 114 PHE A N 1
ATOM 911 C CA . PHE A 1 114 ? -4.789 5.351 -1.946 1.00 96.00 114 PHE A CA 1
ATOM 912 C C . PHE A 1 114 ? -3.593 5.099 -1.027 1.00 96.00 114 PHE A C 1
ATOM 914 O O . PHE A 1 114 ? -3.598 4.146 -0.247 1.00 96.00 114 PHE A O 1
ATOM 921 N N . THR A 1 115 ? -2.560 5.930 -1.158 1.00 95.12 115 THR A N 1
ATOM 922 C CA . THR A 1 115 ? -1.273 5.791 -0.463 1.00 95.12 115 THR A CA 1
ATOM 923 C C . THR A 1 115 ? -0.716 7.159 -0.063 1.00 95.12 115 THR A C 1
ATOM 925 O O . THR A 1 115 ? -1.036 8.177 -0.677 1.00 95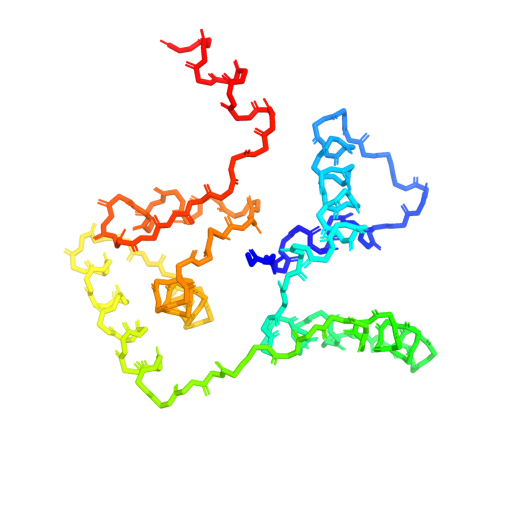.12 115 THR A O 1
ATOM 928 N N . LEU A 1 116 ? 0.118 7.179 0.977 1.00 93.31 116 LEU A N 1
ATOM 929 C CA . LEU A 1 116 ? 0.942 8.326 1.370 1.00 93.31 116 LEU A CA 1
ATOM 930 C C . LEU A 1 116 ? 2.402 8.166 0.938 1.00 93.31 116 LEU A C 1
ATOM 932 O O . LEU A 1 116 ? 3.205 9.080 1.149 1.00 93.31 116 LEU A O 1
ATOM 936 N N . ASP A 1 117 ? 2.744 7.021 0.349 1.00 93.06 117 ASP A N 1
ATOM 937 C CA . ASP A 1 117 ? 4.064 6.765 -0.191 1.00 93.06 117 ASP A CA 1
ATOM 938 C C . ASP A 1 117 ? 4.240 7.501 -1.527 1.00 93.06 117 ASP A C 1
ATOM 940 O O . ASP A 1 117 ? 3.498 7.326 -2.498 1.00 93.06 117 ASP A O 1
ATOM 944 N N . ARG A 1 118 ? 5.255 8.366 -1.564 1.00 91.69 118 ARG A N 1
ATOM 945 C CA . ARG A 1 118 ? 5.570 9.189 -2.733 1.00 91.69 118 ARG A CA 1
ATOM 946 C C . ARG A 1 118 ? 6.192 8.378 -3.860 1.00 91.69 118 ARG A C 1
ATOM 948 O O . ARG A 1 118 ? 6.230 8.879 -4.983 1.00 91.69 118 ARG A O 1
ATOM 955 N N . ASP A 1 119 ? 6.652 7.159 -3.613 1.00 94.75 119 ASP A N 1
ATOM 956 C CA . ASP A 1 119 ? 7.221 6.328 -4.665 1.00 94.75 119 ASP A CA 1
ATOM 957 C C . ASP A 1 119 ? 6.164 5.915 -5.697 1.00 94.75 119 ASP A C 1
ATOM 959 O O . ASP A 1 119 ? 6.463 5.883 -6.894 1.00 94.75 119 ASP A O 1
ATOM 963 N N . PHE A 1 120 ? 4.890 5.798 -5.304 1.00 96.12 120 PHE A N 1
ATOM 964 C CA . PHE A 1 120 ? 3.795 5.568 -6.251 1.00 96.12 120 PHE A CA 1
ATOM 965 C C . PHE A 1 120 ? 3.588 6.723 -7.246 1.00 96.12 120 PHE A C 1
ATOM 967 O O . PHE A 1 120 ? 3.148 6.495 -8.377 1.00 96.12 120 PHE A O 1
ATOM 974 N N . GLU A 1 121 ? 3.969 7.958 -6.899 1.00 95.75 121 GLU A N 1
ATOM 975 C CA . GLU A 1 121 ? 4.001 9.075 -7.858 1.00 95.75 121 GLU A CA 1
ATOM 976 C C . GLU A 1 121 ? 5.091 8.886 -8.922 1.00 95.75 121 GLU A C 1
ATOM 978 O O . GLU A 1 121 ? 4.961 9.378 -10.044 1.00 95.75 121 GLU A O 1
ATOM 983 N N . ASN A 1 122 ? 6.174 8.175 -8.601 1.00 96.62 122 ASN A N 1
ATOM 984 C CA . ASN A 1 122 ? 7.196 7.806 -9.576 1.00 96.62 122 ASN A CA 1
ATOM 985 C C . ASN A 1 122 ? 6.765 6.587 -10.394 1.00 96.62 122 ASN A C 1
ATOM 987 O O . ASN A 1 122 ? 6.968 6.583 -11.610 1.00 96.62 122 ASN A O 1
ATOM 991 N N . TYR A 1 123 ? 6.101 5.612 -9.769 1.00 98.00 123 TYR A N 1
ATOM 992 C CA . TYR A 1 123 ? 5.552 4.443 -10.455 1.00 98.00 123 TYR A CA 1
ATOM 993 C C . TYR A 1 123 ? 4.510 4.847 -11.501 1.00 98.00 123 TYR A C 1
ATOM 995 O O . TYR A 1 123 ? 4.645 4.458 -12.659 1.00 98.00 123 TYR A O 1
ATOM 1003 N N . ARG A 1 124 ? 3.546 5.720 -11.173 1.00 97.31 124 ARG A N 1
ATOM 1004 C CA . ARG A 1 124 ? 2.477 6.125 -12.112 1.00 97.31 124 ARG A CA 1
ATOM 1005 C C . ARG A 1 124 ? 2.954 6.884 -13.355 1.00 97.31 124 ARG A C 1
ATOM 1007 O O . ARG A 1 124 ? 2.225 6.996 -14.331 1.00 97.31 124 ARG A O 1
ATOM 1014 N N . LYS A 1 125 ? 4.165 7.454 -13.334 1.00 97.25 125 LYS A N 1
ATOM 1015 C CA . LYS A 1 125 ? 4.768 8.091 -14.525 1.00 97.25 125 LYS A CA 1
ATOM 1016 C C . LYS A 1 125 ? 5.217 7.056 -15.561 1.00 97.25 125 LYS A C 1
ATOM 1018 O O . LYS A 1 125 ? 5.513 7.411 -16.699 1.00 97.25 125 LYS A O 1
ATOM 1023 N N . ILE A 1 126 ? 5.357 5.802 -15.140 1.00 98.00 126 ILE A N 1
ATOM 1024 C CA . ILE A 1 126 ? 5.927 4.702 -15.919 1.00 98.00 126 ILE A CA 1
ATOM 1025 C C . ILE A 1 126 ? 4.881 3.612 -16.155 1.00 98.00 126 ILE A C 1
ATOM 1027 O O . ILE A 1 126 ? 4.866 3.024 -17.233 1.00 98.00 126 ILE A O 1
ATOM 1031 N N . LEU A 1 127 ? 4.042 3.351 -15.155 1.00 98.38 127 LEU A N 1
ATOM 1032 C CA . LEU A 1 127 ? 3.083 2.259 -15.109 1.00 98.38 127 LEU A CA 1
ATOM 1033 C C . LEU A 1 127 ? 1.647 2.765 -15.307 1.00 98.38 127 LEU A C 1
ATOM 1035 O O . LEU A 1 127 ? 1.328 3.872 -14.868 1.00 98.38 127 LEU A O 1
ATOM 1039 N N . PRO A 1 128 ? 0.762 1.943 -15.895 1.00 97.44 128 PRO A N 1
ATOM 1040 C CA . PRO A 1 128 ? -0.649 2.265 -16.105 1.00 97.44 128 PRO A CA 1
ATOM 1041 C C . PRO A 1 128 ? -1.477 2.068 -14.820 1.00 97.44 128 PRO A C 1
ATOM 1043 O O . PRO A 1 128 ? -2.382 1.234 -14.775 1.00 97.44 128 PRO A O 1
ATOM 1046 N N . ILE A 1 129 ? -1.138 2.814 -13.768 1.00 97.81 129 ILE A N 1
ATOM 1047 C CA . ILE A 1 129 ? -1.845 2.813 -12.480 1.00 97.81 129 ILE A CA 1
ATOM 1048 C C . ILE A 1 129 ? -2.451 4.186 -12.197 1.00 97.81 129 ILE A C 1
ATOM 1050 O O . ILE A 1 129 ? -1.899 5.220 -12.583 1.00 97.81 129 ILE A O 1
ATOM 1054 N N . GLU A 1 130 ? -3.550 4.197 -11.453 1.00 97.38 130 GLU A N 1
ATOM 1055 C CA . GLU A 1 130 ? -4.171 5.421 -10.956 1.00 97.38 130 GLU A CA 1
ATOM 1056 C C . GLU A 1 130 ? -3.896 5.597 -9.464 1.00 97.38 130 GLU A C 1
ATOM 1058 O O . GLU A 1 130 ? -3.830 4.625 -8.708 1.00 97.38 130 GLU A O 1
ATOM 1063 N N . LEU A 1 131 ? -3.758 6.850 -9.029 1.00 96.56 131 LEU A N 1
ATOM 1064 C CA . LEU A 1 131 ? -3.700 7.187 -7.610 1.00 96.56 131 LEU A CA 1
ATOM 1065 C C . LEU A 1 131 ? -4.996 7.858 -7.186 1.00 96.56 131 LEU A C 1
ATOM 1067 O O . LEU A 1 131 ? -5.480 8.760 -7.870 1.00 96.56 131 LEU A O 1
ATOM 1071 N N . TYR A 1 132 ? -5.520 7.443 -6.035 1.00 95.06 132 TYR A N 1
ATOM 1072 C CA . TYR A 1 132 ? -6.595 8.165 -5.373 1.00 95.06 132 TYR A CA 1
ATOM 1073 C C . TYR A 1 132 ? -6.026 9.474 -4.829 1.00 95.06 132 TYR A C 1
ATOM 1075 O O . TYR A 1 132 ? -5.150 9.473 -3.963 1.00 95.06 132 TYR A O 1
ATOM 1083 N N . LEU A 1 133 ? -6.508 10.588 -5.370 1.00 84.75 133 LEU A N 1
ATOM 1084 C CA . LEU A 1 133 ? -6.136 11.919 -4.919 1.00 84.75 133 LEU A CA 1
ATOM 1085 C C . LEU A 1 133 ? -7.136 12.361 -3.860 1.00 84.75 133 LEU A C 1
ATOM 1087 O O . LEU A 1 133 ? -8.302 12.585 -4.175 1.00 84.75 133 LEU A O 1
ATOM 1091 N N . SER A 1 134 ? -6.662 12.521 -2.627 1.00 71.69 134 SER A N 1
ATOM 1092 C CA . SER A 1 134 ? -7.464 13.170 -1.588 1.00 71.69 134 SER A CA 1
ATOM 1093 C C . SER A 1 134 ? -7.746 14.625 -1.982 1.00 71.69 134 SER A C 1
ATOM 1095 O O . SER A 1 134 ? -6.970 15.230 -2.733 1.00 71.69 134 SER A O 1
ATOM 1097 N N . GLU A 1 135 ? -8.798 15.246 -1.442 1.00 63.72 135 GLU A N 1
ATOM 1098 C CA . GLU A 1 135 ? -9.105 16.665 -1.703 1.00 63.72 135 GLU A CA 1
ATOM 1099 C C . GLU A 1 135 ? -7.903 17.619 -1.475 1.00 63.72 135 GLU A C 1
ATOM 1101 O O . GLU A 1 135 ? -7.784 18.671 -2.115 1.00 63.72 135 GLU A O 1
ATOM 1106 N N . ASN A 1 136 ? -6.937 17.230 -0.636 1.00 55.12 136 ASN A N 1
ATOM 1107 C CA . ASN A 1 136 ? -5.693 17.968 -0.402 1.00 55.12 136 ASN A CA 1
ATOM 1108 C C . ASN A 1 136 ? -4.739 18.027 -1.610 1.00 55.12 136 ASN A C 1
ATOM 1110 O O . ASN A 1 136 ? -4.004 19.011 -1.773 1.00 55.12 136 ASN A O 1
ATOM 1114 N N . ASP A 1 137 ? -4.729 17.012 -2.471 1.00 55.31 137 ASP A N 1
ATOM 1115 C CA . ASP A 1 137 ? -3.832 16.969 -3.631 1.00 55.31 137 ASP A CA 1
ATOM 1116 C C . ASP A 1 137 ? -4.317 17.891 -4.757 1.00 55.31 137 ASP A C 1
ATOM 1118 O O . ASP A 1 137 ? -3.506 18.481 -5.482 1.00 55.31 137 ASP A O 1
ATOM 1122 N N . PHE A 1 138 ? -5.630 18.126 -4.839 1.00 48.59 138 PHE A N 1
ATOM 1123 C CA . PHE A 1 138 ? -6.220 19.129 -5.728 1.00 48.59 138 PHE A CA 1
ATOM 1124 C C . PHE A 1 138 ? -5.842 20.562 -5.320 1.00 48.59 138 PHE A C 1
ATOM 1126 O O . PHE A 1 138 ? -5.536 21.393 -6.180 1.00 48.59 138 PHE A O 1
ATOM 1133 N N . GLN A 1 139 ? -5.790 20.853 -4.016 1.00 42.44 139 GLN A N 1
ATOM 1134 C CA . GLN A 1 139 ? -5.400 22.170 -3.493 1.00 42.44 139 GLN A CA 1
ATOM 1135 C C . GLN A 1 139 ? -3.903 22.465 -3.695 1.00 42.44 139 GLN A C 1
ATOM 1137 O O . GLN A 1 139 ? -3.525 23.604 -3.978 1.00 42.44 139 GLN A O 1
ATOM 1142 N N . LYS A 1 140 ? -3.032 21.448 -3.605 1.00 48.06 140 LYS A N 1
ATOM 1143 C CA . LYS A 1 140 ? -1.589 21.597 -3.875 1.00 48.06 140 LYS A CA 1
ATOM 1144 C C . LYS A 1 140 ? -1.270 21.748 -5.366 1.00 48.06 140 LYS A C 1
ATOM 1146 O O . LYS A 1 140 ? -0.366 22.513 -5.695 1.00 48.06 140 LYS A O 1
ATOM 1151 N N . LYS A 1 141 ? -2.008 21.079 -6.264 1.00 44.25 141 LYS A N 1
ATOM 1152 C CA . LYS A 1 141 ? -1.844 21.237 -7.725 1.00 44.25 141 LYS A CA 1
ATOM 1153 C C . LYS A 1 141 ? -2.287 22.609 -8.245 1.00 44.25 141 LYS A C 1
ATOM 1155 O O . LYS A 1 141 ? -1.706 23.074 -9.209 1.00 44.25 141 LYS A O 1
ATOM 1160 N N . LYS A 1 142 ? -3.253 23.280 -7.602 1.00 39.34 142 LYS A N 1
ATOM 1161 C CA . LYS A 1 142 ? -3.670 24.653 -7.968 1.00 39.34 142 LYS A CA 1
ATOM 1162 C C . LYS A 1 142 ? -2.691 25.755 -7.536 1.00 39.34 142 LYS A C 1
ATOM 1164 O O . LYS A 1 142 ? -2.846 26.892 -7.964 1.00 39.34 142 LYS A O 1
ATOM 1169 N N . LYS A 1 143 ? -1.725 25.449 -6.661 1.00 40.69 143 LYS A N 1
ATOM 1170 C CA . LYS A 1 143 ? -0.729 26.408 -6.140 1.00 40.69 143 LYS A CA 1
ATOM 1171 C C . LYS A 1 143 ? 0.655 26.290 -6.799 1.00 40.69 143 LYS A C 1
ATOM 1173 O O . LYS A 1 143 ? 1.589 26.938 -6.332 1.00 40.69 143 LYS A O 1
ATOM 1178 N N . LYS A 1 144 ? 0.799 25.462 -7.835 1.00 37.28 144 LYS A N 1
ATOM 1179 C CA . LYS A 1 144 ? 1.986 25.372 -8.698 1.00 37.28 144 LYS A CA 1
ATOM 1180 C C . LYS A 1 144 ? 1.606 25.781 -10.110 1.00 37.28 144 LYS A C 1
ATOM 1182 O O . LYS A 1 144 ? 2.486 26.365 -10.770 1.00 37.28 144 LYS A O 1
#

Sequence (144 aa):
MVDTSVWSLSLRRTNEKLSASEEMIRSELIDLIQNNQAVILGVIKQELLSGIRFRNQFQKLKEKLSFFPDLEILSEDFEKAAEFYNSCKAKGVTGTSIDFLICSVSHRLQYPVFTLDRDFENYRKILPIELYLSENDFQKKKKK

Secondary structure (DSSP, 8-state):
-B-HHHHHHHTS-TTS---HHHHHHHHHHHHHHHTT---EEHHHHHHHHTT---HHHHHHHHHHHTTS-EEPPPHHHHHHHHHHHHHHHTTT----HHHHHHHHHHHHHTPPBB-S-THHHHHTTTSS--B---HHHHHHHTT-